Protein AF-A0A2G2H284-F1 (afdb_monomer_lite)

pLDDT: mean 94.57, std 5.95, range [51.5, 98.5]

Secondary structure (DSSP, 8-state):
-GGGSSSPPPPEEEE--HHHHHHHHHHHS----SEEEEEE-SSEEEEEEEEE-SSSEEEEEEEEETTEEEEEEEEE---SS-GGGGSHHHHGGGTT-BEETTEESS-----TT-HHHHHHHHHHHHHHHHHHHTT--

Structure (mmCIF, N/CA/C/O backbone):
data_AF-A0A2G2H284-F1
#
_entry.id   AF-A0A2G2H284-F1
#
loop_
_atom_site.group_PDB
_atom_site.id
_atom_site.type_symbol
_atom_site.label_atom_id
_atom_site.label_alt_id
_atom_site.label_comp_id
_atom_site.label_asym_id
_atom_site.label_entity_id
_atom_site.label_seq_id
_atom_site.pdbx_PDB_ins_code
_atom_site.Cartn_x
_atom_site.Cartn_y
_atom_site.Cartn_z
_atom_site.occupancy
_atom_site.B_iso_or_equiv
_atom_site.auth_seq_id
_atom_site.auth_comp_id
_atom_site.auth_asym_id
_atom_site.auth_atom_id
_atom_site.pdbx_PDB_model_num
ATOM 1 N N . MET A 1 1 ? -10.888 -6.980 -5.658 1.00 80.88 1 MET A N 1
ATOM 2 C CA . MET A 1 1 ? -11.175 -6.668 -4.246 1.00 80.88 1 MET A CA 1
ATOM 3 C C . MET A 1 1 ? -12.512 -7.240 -3.791 1.00 80.88 1 MET A C 1
ATOM 5 O O . MET A 1 1 ? -12.513 -7.855 -2.747 1.00 80.88 1 MET A O 1
ATOM 9 N N . ALA A 1 2 ? -13.596 -7.193 -4.582 1.00 66.38 2 ALA A N 1
ATOM 10 C CA . ALA A 1 2 ? -14.879 -7.833 -4.220 1.00 66.38 2 ALA A CA 1
ATOM 11 C C . ALA A 1 2 ? -14.777 -9.309 -3.770 1.00 66.38 2 ALA A C 1
ATOM 13 O O . ALA A 1 2 ? -15.451 -9.707 -2.836 1.00 66.38 2 ALA A O 1
ATOM 14 N N . GLN A 1 3 ? -13.876 -10.090 -4.378 1.00 80.25 3 GLN A N 1
ATOM 15 C CA . GLN A 1 3 ? -13.610 -11.499 -4.028 1.00 80.25 3 GLN A CA 1
ATOM 16 C C . GLN A 1 3 ? -13.069 -11.718 -2.601 1.00 80.25 3 GLN A C 1
ATOM 18 O O . GLN A 1 3 ? -12.938 -12.860 -2.185 1.00 80.25 3 GLN A O 1
ATOM 23 N N . GLN A 1 4 ? -12.688 -10.652 -1.891 1.00 86.56 4 GLN A N 1
ATOM 24 C CA . GLN A 1 4 ? -12.177 -10.720 -0.517 1.00 86.56 4 GLN A CA 1
ATOM 25 C C . GLN A 1 4 ? -13.304 -10.697 0.521 1.00 86.56 4 GLN A C 1
ATOM 27 O O . GLN A 1 4 ? -13.048 -10.924 1.695 1.00 86.56 4 GLN A O 1
ATOM 32 N N . PHE A 1 5 ? -14.540 -10.445 0.084 1.00 82.75 5 PHE A N 1
ATOM 33 C CA . PHE A 1 5 ? -15.712 -10.342 0.939 1.00 82.75 5 PHE A CA 1
ATOM 34 C C . PHE A 1 5 ? -16.754 -11.386 0.531 1.00 82.75 5 PHE A C 1
ATOM 36 O O . PHE A 1 5 ? -16.969 -11.613 -0.661 1.00 82.75 5 PHE A O 1
ATOM 43 N N . ALA A 1 6 ? -17.441 -11.987 1.507 1.00 84.44 6 ALA A N 1
ATOM 44 C CA . ALA A 1 6 ? -18.576 -12.877 1.235 1.00 84.44 6 ALA A CA 1
ATOM 45 C C . ALA A 1 6 ? -19.754 -12.115 0.593 1.00 84.44 6 ALA A C 1
ATOM 47 O O . ALA A 1 6 ? -20.414 -12.620 -0.312 1.00 84.44 6 ALA A O 1
ATOM 48 N N . ALA A 1 7 ? -19.965 -10.870 1.024 1.00 88.81 7 ALA A N 1
ATOM 49 C CA . ALA A 1 7 ? -20.827 -9.884 0.386 1.00 88.81 7 ALA A CA 1
ATOM 50 C C . ALA A 1 7 ? -20.085 -8.544 0.366 1.00 88.81 7 ALA A C 1
ATOM 52 O O . ALA A 1 7 ? -19.482 -8.167 1.366 1.00 88.81 7 ALA A O 1
ATOM 53 N N . VAL A 1 8 ? -20.098 -7.832 -0.765 1.00 89.50 8 VAL A N 1
ATOM 54 C CA . VAL A 1 8 ? -19.362 -6.564 -0.895 1.00 89.50 8 VAL A CA 1
ATOM 55 C C . VAL A 1 8 ? -19.991 -5.512 0.028 1.00 89.50 8 VAL A C 1
ATOM 57 O O . VAL A 1 8 ? -21.165 -5.194 -0.168 1.00 89.50 8 VAL A O 1
ATOM 60 N N . PRO A 1 9 ? -19.244 -4.948 0.997 1.00 92.50 9 PRO A N 1
ATOM 61 C CA . PRO A 1 9 ? -19.782 -3.936 1.899 1.00 92.50 9 PRO A CA 1
ATOM 62 C C . PRO A 1 9 ? -20.168 -2.646 1.166 1.00 92.50 9 PRO A C 1
ATOM 64 O O . PRO A 1 9 ? -19.701 -2.365 0.060 1.00 92.50 9 PRO A O 1
ATOM 67 N N . THR A 1 10 ? -20.973 -1.805 1.808 1.00 93.88 10 THR A N 1
ATOM 68 C CA . THR A 1 10 ? -21.145 -0.414 1.367 1.00 93.88 10 THR A CA 1
ATOM 69 C C . THR A 1 10 ? -19.850 0.359 1.653 1.00 93.88 10 THR A C 1
ATOM 71 O O . THR A 1 10 ? -19.264 0.169 2.720 1.00 93.88 10 THR A O 1
ATOM 74 N N . PRO A 1 11 ? -19.365 1.219 0.738 1.00 94.94 11 PRO A N 1
ATOM 75 C CA . PRO A 1 11 ? -18.167 2.009 0.995 1.00 94.94 11 PRO A CA 1
ATOM 76 C C . PRO A 1 11 ? -18.364 2.993 2.154 1.00 94.94 11 PRO A C 1
ATOM 78 O O . PRO A 1 11 ? -19.416 3.620 2.273 1.00 94.94 11 PRO A O 1
ATOM 81 N N . ALA A 1 12 ? -17.305 3.191 2.933 1.00 96.06 12 ALA A N 1
ATOM 82 C CA . ALA A 1 12 ? -17.202 4.182 3.998 1.00 96.06 12 ALA A CA 1
ATOM 83 C C . ALA A 1 12 ? -16.053 5.172 3.723 1.00 96.06 12 ALA A C 1
ATOM 85 O O . ALA A 1 12 ? -15.264 4.998 2.788 1.00 96.06 12 ALA A O 1
ATOM 86 N N . MET A 1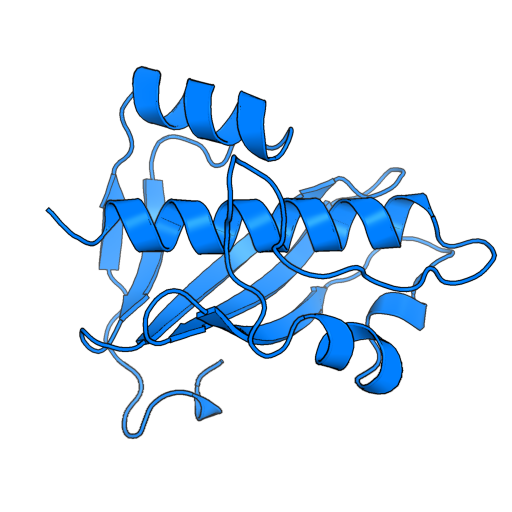 13 ? -15.980 6.237 4.526 1.00 97.19 13 MET A N 1
ATOM 87 C CA . MET A 1 13 ? -14.922 7.251 4.472 1.00 97.19 13 MET A CA 1
ATOM 88 C C . MET A 1 13 ? -14.158 7.277 5.793 1.00 97.19 13 MET A C 1
ATOM 90 O O . MET A 1 13 ? -14.751 7.521 6.840 1.00 97.19 13 MET A O 1
ATOM 94 N N . LEU A 1 14 ? -12.848 7.057 5.727 1.00 97.06 14 LEU A N 1
ATOM 95 C CA . LEU A 1 14 ? -11.915 7.324 6.815 1.00 97.06 14 LEU A CA 1
ATOM 96 C C . LEU A 1 14 ? -11.454 8.774 6.687 1.00 97.06 14 LEU A C 1
ATOM 98 O O . LEU A 1 14 ? -10.946 9.156 5.633 1.00 97.06 14 LEU A O 1
ATOM 102 N N . TRP A 1 15 ? -11.634 9.564 7.739 1.00 97.31 15 TRP A N 1
ATOM 103 C CA . TRP A 1 15 ? -11.139 10.935 7.812 1.00 97.31 15 TRP A CA 1
ATOM 104 C C . TRP A 1 15 ? -9.812 10.946 8.559 1.00 97.31 15 TRP A C 1
ATOM 106 O O . TRP A 1 15 ? -9.721 10.367 9.636 1.00 97.31 15 TRP A O 1
ATOM 116 N N . LEU A 1 16 ? -8.805 11.580 7.966 1.00 97.19 16 LEU A N 1
ATOM 117 C CA . LEU A 1 16 ? -7.480 11.736 8.552 1.00 97.19 16 LEU A CA 1
ATOM 118 C C . LEU A 1 16 ? -7.284 13.184 8.986 1.00 97.19 16 LEU A C 1
ATOM 120 O O . LEU A 1 16 ? -7.649 14.098 8.244 1.00 97.19 16 LEU A O 1
ATOM 124 N N . ASP A 1 17 ? -6.676 13.392 10.147 1.00 96.88 17 ASP A N 1
ATOM 125 C CA . ASP A 1 17 ? -6.190 14.706 10.562 1.00 96.88 17 ASP A CA 1
ATOM 126 C C . ASP A 1 17 ? -4.797 15.029 9.977 1.00 96.88 17 ASP A C 1
ATOM 128 O O . ASP A 1 17 ? -4.207 14.260 9.210 1.00 96.88 17 ASP A O 1
ATOM 132 N N . GLU A 1 18 ? -4.268 16.211 10.305 1.00 97.31 18 GLU A N 1
ATOM 133 C CA . GLU A 1 18 ? -2.955 16.654 9.825 1.00 97.31 18 GLU A CA 1
ATOM 134 C C . GLU A 1 18 ? -1.809 15.766 10.335 1.00 97.31 18 GLU A C 1
ATOM 136 O O . GLU A 1 18 ? -0.881 15.461 9.586 1.00 97.31 18 GLU A O 1
ATOM 141 N N . THR A 1 19 ? -1.875 15.314 11.589 1.00 97.19 19 THR A N 1
ATOM 142 C CA . THR A 1 19 ? -0.847 14.461 12.197 1.00 97.19 19 THR A CA 1
ATOM 143 C C . THR A 1 19 ? -0.816 13.092 11.525 1.00 97.19 19 THR A C 1
ATOM 145 O O . THR A 1 19 ? 0.250 12.618 11.129 1.00 97.19 19 THR A O 1
ATOM 148 N N . GLN A 1 20 ? -1.982 12.491 11.317 1.00 97.19 20 GLN A N 1
ATOM 149 C CA . GLN A 1 20 ? -2.164 11.238 10.596 1.00 97.19 20 GLN A CA 1
ATOM 150 C C . GLN A 1 20 ? -1.645 11.335 9.157 1.00 97.19 20 GLN A C 1
ATOM 152 O O . GLN A 1 20 ? -0.926 10.451 8.689 1.00 97.19 20 GLN A O 1
ATOM 157 N N . ARG A 1 21 ? -1.920 12.438 8.453 1.00 97.19 21 ARG A N 1
ATOM 158 C CA . ARG A 1 21 ? -1.359 12.666 7.112 1.00 97.19 21 ARG A CA 1
ATOM 159 C C . ARG A 1 21 ? 0.166 12.736 7.119 1.00 97.19 21 ARG A C 1
ATOM 161 O O . ARG A 1 21 ? 0.810 12.109 6.278 1.00 97.19 21 ARG A O 1
ATOM 168 N N . GLN A 1 22 ? 0.758 13.456 8.068 1.00 97.44 22 GLN A N 1
ATOM 169 C CA . GLN A 1 22 ? 2.216 13.548 8.183 1.00 97.44 22 GLN A CA 1
ATOM 170 C C . GLN A 1 22 ? 2.855 12.185 8.483 1.00 97.44 22 GLN A C 1
ATOM 172 O O . GLN A 1 22 ? 3.891 11.855 7.904 1.00 97.44 22 GLN A O 1
ATOM 177 N N . GLN A 1 23 ? 2.215 11.358 9.315 1.00 96.81 23 GLN A N 1
ATOM 178 C CA . GLN A 1 23 ? 2.642 9.979 9.564 1.00 96.81 23 GLN A CA 1
ATOM 179 C C . GLN A 1 23 ? 2.571 9.121 8.293 1.00 96.81 23 GLN A C 1
ATOM 181 O O . GLN A 1 23 ? 3.535 8.421 7.974 1.00 96.81 23 GLN A O 1
ATOM 186 N N . ALA A 1 24 ? 1.479 9.218 7.529 1.00 96.50 24 ALA A N 1
ATOM 187 C CA . ALA A 1 24 ? 1.325 8.508 6.261 1.00 96.50 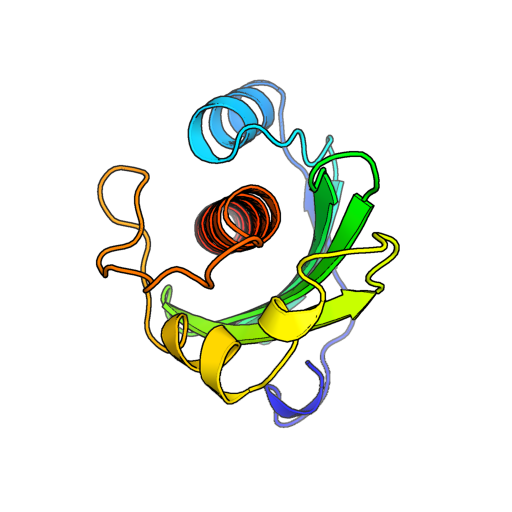24 ALA A CA 1
ATOM 188 C C . ALA A 1 24 ? 2.423 8.883 5.248 1.00 96.50 24 ALA A C 1
ATOM 190 O O . ALA A 1 24 ? 3.017 7.995 4.624 1.00 96.50 24 ALA A O 1
ATOM 191 N N . VAL A 1 25 ? 2.752 10.176 5.135 1.00 97.00 25 VAL A N 1
ATOM 192 C CA . VAL A 1 25 ? 3.835 10.676 4.271 1.00 97.00 25 VAL A CA 1
ATOM 193 C C . VAL A 1 25 ? 5.197 10.185 4.754 1.00 97.00 25 VAL A C 1
ATOM 195 O O . VAL A 1 25 ? 5.986 9.695 3.949 1.00 97.00 25 VAL A O 1
ATOM 198 N N . ALA A 1 26 ? 5.486 10.253 6.054 1.00 96.62 26 ALA A N 1
ATOM 199 C CA . ALA A 1 26 ? 6.753 9.768 6.600 1.00 96.62 26 ALA A CA 1
ATOM 200 C C . ALA A 1 26 ? 6.949 8.260 6.352 1.00 96.62 26 ALA A C 1
ATOM 202 O O . ALA A 1 26 ? 8.054 7.809 6.048 1.00 96.62 26 ALA A O 1
ATOM 203 N N . LEU A 1 27 ? 5.864 7.486 6.434 1.00 95.06 27 LEU A N 1
ATOM 204 C CA . LEU A 1 27 ? 5.873 6.040 6.253 1.00 95.06 27 LEU A CA 1
ATOM 205 C C . LEU A 1 27 ? 6.005 5.613 4.784 1.00 95.06 27 LEU A C 1
ATOM 207 O O . LEU A 1 27 ? 6.772 4.702 4.453 1.00 95.06 27 LEU A O 1
ATOM 211 N N . SER A 1 28 ? 5.200 6.222 3.915 1.00 94.06 28 SER A N 1
ATOM 212 C CA . SER A 1 28 ? 4.964 5.747 2.549 1.00 94.06 28 SER A CA 1
ATOM 213 C C . SER A 1 28 ? 5.502 6.679 1.469 1.00 94.06 28 SER A C 1
ATOM 215 O O . SER A 1 28 ? 5.587 6.265 0.320 1.00 94.06 28 SER A O 1
ATOM 217 N N . LYS A 1 29 ? 5.913 7.903 1.818 1.00 94.38 29 LYS A N 1
ATOM 218 C CA . LYS A 1 29 ? 6.224 9.009 0.893 1.00 94.38 29 LYS A CA 1
ATOM 219 C C . LYS A 1 29 ? 5.038 9.473 0.041 1.00 94.38 29 LYS A C 1
ATOM 221 O O . LYS A 1 29 ? 5.232 10.260 -0.878 1.00 94.38 29 LYS A O 1
ATOM 226 N N . GLU A 1 30 ? 3.834 8.999 0.339 1.00 92.44 30 GLU A N 1
ATOM 227 C CA . GLU A 1 30 ? 2.613 9.354 -0.373 1.00 92.44 30 GLU A CA 1
ATOM 228 C C . GLU A 1 30 ? 1.699 10.111 0.589 1.00 92.44 30 GLU A C 1
ATOM 230 O O . GLU A 1 30 ? 1.505 9.693 1.732 1.00 92.44 30 GLU A O 1
ATOM 235 N N . ASP A 1 31 ? 1.144 11.231 0.131 1.00 93.56 31 ASP A N 1
ATOM 236 C CA . ASP A 1 31 ? 0.100 11.941 0.862 1.00 93.56 31 ASP A CA 1
ATOM 237 C C . ASP A 1 31 ? -1.262 11.386 0.433 1.00 93.56 31 ASP A C 1
ATOM 239 O O . ASP A 1 31 ? -1.689 11.625 -0.701 1.00 93.56 31 ASP A O 1
ATOM 243 N N . PRO A 1 32 ? -1.965 10.644 1.304 1.00 93.69 32 PRO A N 1
ATOM 244 C CA . PRO A 1 32 ? -3.278 10.121 0.962 1.00 93.69 32 PRO A CA 1
ATOM 245 C C . PRO A 1 32 ? -4.326 11.251 0.863 1.00 93.69 32 PRO A C 1
ATOM 247 O O . PRO A 1 32 ? -5.332 11.105 0.168 1.00 93.69 32 PRO A O 1
ATOM 250 N N . GLY A 1 33 ? -4.104 12.397 1.515 1.00 95.12 33 GLY A N 1
ATOM 251 C CA . GLY A 1 33 ? -5.102 13.446 1.714 1.00 95.12 33 GLY A CA 1
ATOM 252 C C . GLY A 1 33 ? -6.062 13.148 2.874 1.00 95.12 33 GLY A C 1
ATOM 253 O O . GLY A 1 33 ? -6.020 12.090 3.496 1.00 95.12 33 GLY A O 1
ATOM 254 N N . PHE A 1 34 ? -6.962 14.092 3.166 1.00 96.50 34 PHE A N 1
ATOM 255 C CA . PHE A 1 34 ? -7.800 14.093 4.380 1.00 96.50 34 PHE A CA 1
ATOM 256 C C . PHE A 1 34 ? -8.893 13.021 4.444 1.00 96.50 34 PHE A C 1
ATOM 258 O O . PHE A 1 34 ? -9.501 12.838 5.495 1.00 96.50 34 PHE A O 1
ATOM 265 N N . ARG A 1 35 ? -9.206 12.340 3.338 1.00 95.81 35 ARG A N 1
ATOM 266 C CA . ARG A 1 35 ? -10.270 11.331 3.330 1.00 95.81 35 ARG A CA 1
ATOM 267 C C . ARG A 1 35 ? -9.960 10.170 2.407 1.00 95.81 35 ARG A C 1
ATOM 269 O O . ARG A 1 35 ? -9.717 10.374 1.219 1.00 95.81 35 ARG A O 1
ATOM 276 N N . GLN A 1 36 ? -10.050 8.961 2.943 1.00 97.06 36 GLN A N 1
ATOM 277 C CA . GLN A 1 36 ? -9.857 7.727 2.196 1.00 97.06 36 GLN A CA 1
ATOM 278 C C . GLN A 1 36 ? -11.159 6.950 2.122 1.00 97.06 36 GLN A C 1
ATOM 280 O O . GLN A 1 36 ? -11.755 6.601 3.140 1.00 97.06 36 GLN A O 1
ATOM 285 N N . ARG A 1 37 ? -11.596 6.652 0.898 1.00 97.06 37 ARG A N 1
ATOM 286 C CA . ARG A 1 37 ? -12.717 5.739 0.688 1.00 97.06 37 ARG A CA 1
ATOM 287 C C . ARG A 1 37 ? -12.230 4.303 0.834 1.00 97.06 37 ARG A C 1
ATOM 289 O O . ARG A 1 37 ? -11.265 3.919 0.173 1.00 97.06 37 ARG A O 1
ATOM 296 N N . TYR A 1 38 ? -12.955 3.509 1.610 1.00 97.50 38 TYR A N 1
ATOM 297 C CA . TYR A 1 38 ? -12.646 2.103 1.840 1.00 97.50 38 TYR A CA 1
ATOM 298 C C . TYR A 1 38 ? -13.912 1.251 1.911 1.00 97.50 38 TYR A C 1
ATOM 300 O O . TYR A 1 38 ? -15.029 1.765 1.966 1.00 97.50 38 TYR A O 1
ATOM 308 N N . TRP A 1 39 ? -13.722 -0.061 1.897 1.00 97.50 39 TRP A N 1
ATOM 309 C CA . TRP A 1 39 ? -14.752 -1.064 2.157 1.00 97.50 39 TRP A CA 1
ATOM 310 C C . TRP A 1 39 ? -14.279 -1.928 3.312 1.00 97.50 39 TRP A C 1
ATOM 312 O O . TRP A 1 39 ? -13.107 -2.290 3.324 1.00 97.50 39 TRP A O 1
ATOM 322 N N . SER A 1 40 ? -15.148 -2.259 4.263 1.00 95.50 40 SER A N 1
ATOM 323 C CA . SER A 1 40 ? -14.782 -3.142 5.370 1.00 95.50 40 SER A CA 1
ATOM 324 C C . SER A 1 40 ? -15.963 -3.979 5.842 1.00 95.50 40 SER A C 1
ATOM 326 O O . SER A 1 40 ? -17.100 -3.511 5.807 1.00 95.50 40 SER A O 1
ATOM 328 N N . ASP A 1 41 ? -15.682 -5.208 6.271 1.00 94.06 41 ASP A N 1
ATOM 329 C CA . ASP A 1 41 ? -16.621 -6.083 6.986 1.00 94.06 41 ASP A CA 1
ATOM 330 C C . ASP A 1 41 ? -16.290 -6.217 8.487 1.00 94.06 41 ASP A C 1
ATOM 332 O O . ASP A 1 41 ? -16.863 -7.053 9.181 1.00 94.06 41 ASP A O 1
ATOM 336 N N . GLY A 1 42 ? -15.362 -5.393 8.987 1.00 90.31 42 GLY A N 1
ATOM 337 C CA . GLY A 1 42 ? -14.864 -5.415 10.364 1.00 90.31 42 GLY A CA 1
ATOM 338 C C . GLY A 1 42 ? -13.624 -6.287 10.574 1.00 90.31 42 GLY A C 1
ATOM 339 O O . GLY A 1 42 ? -12.874 -6.030 11.507 1.00 90.31 42 GLY A O 1
ATOM 340 N N . THR A 1 43 ? -13.364 -7.264 9.699 1.00 92.38 43 THR A N 1
ATOM 341 C CA . THR A 1 43 ? -12.152 -8.114 9.748 1.00 92.38 43 THR A CA 1
ATOM 342 C C . THR A 1 43 ? -11.221 -7.876 8.567 1.00 92.38 43 THR A C 1
ATOM 344 O O . THR A 1 43 ? -10.002 -8.008 8.670 1.00 92.38 43 THR A O 1
ATOM 347 N N . THR A 1 44 ? -11.810 -7.523 7.428 1.00 96.44 44 THR A N 1
ATOM 348 C CA . THR A 1 44 ? -11.124 -7.248 6.177 1.00 96.44 44 THR A CA 1
ATOM 349 C C . THR A 1 44 ? -11.450 -5.827 5.753 1.00 96.44 44 THR A C 1
ATOM 351 O O . THR A 1 44 ? -12.620 -5.462 5.679 1.00 96.44 44 THR A O 1
ATOM 354 N N . SER A 1 45 ? -10.435 -5.038 5.420 1.00 97.75 45 SER A N 1
ATOM 355 C CA . SER A 1 45 ? -10.564 -3.745 4.760 1.00 97.75 45 SER A CA 1
ATOM 356 C C . SER A 1 45 ? -10.052 -3.821 3.320 1.00 97.75 45 SER A C 1
ATOM 358 O O . SER A 1 45 ? -9.199 -4.640 2.972 1.00 97.75 45 SER A O 1
ATOM 360 N N . ALA A 1 46 ? -10.584 -2.983 2.435 1.00 98.06 46 ALA A N 1
ATOM 361 C CA . ALA A 1 46 ? -10.118 -2.853 1.064 1.00 98.06 46 ALA A CA 1
ATOM 362 C C . ALA A 1 46 ? -10.011 -1.390 0.643 1.00 98.06 46 ALA A C 1
ATOM 364 O O . ALA A 1 46 ? -10.905 -0.577 0.882 1.00 98.06 46 ALA A O 1
ATOM 365 N N . TRP A 1 47 ? -8.926 -1.101 -0.066 1.00 98.06 47 TRP A N 1
ATOM 366 C CA . TRP A 1 47 ? -8.467 0.234 -0.412 1.00 98.06 47 TRP A CA 1
ATOM 367 C C . TRP A 1 47 ? -8.180 0.326 -1.905 1.00 98.06 47 TRP A C 1
ATOM 369 O O . TRP A 1 47 ? -7.724 -0.638 -2.529 1.00 98.06 47 TRP A O 1
ATOM 379 N N . VAL A 1 48 ? -8.420 1.507 -2.472 1.00 97.62 48 VAL A N 1
ATOM 380 C CA . VAL A 1 48 ? -7.924 1.878 -3.800 1.00 97.62 48 VAL A CA 1
ATOM 381 C C . VAL A 1 48 ? -6.994 3.064 -3.625 1.00 97.62 48 VAL A C 1
ATOM 383 O O . VAL A 1 48 ? -7.453 4.162 -3.324 1.00 97.62 48 VAL A O 1
ATOM 386 N N . LEU A 1 49 ? -5.698 2.829 -3.801 1.00 97.25 49 LEU A N 1
ATOM 387 C CA . LEU A 1 49 ? -4.649 3.809 -3.534 1.00 97.25 49 LEU A CA 1
ATOM 388 C C . LEU A 1 49 ? -3.950 4.207 -4.830 1.00 97.25 49 LEU A C 1
ATOM 390 O O . LEU A 1 49 ? -3.799 3.389 -5.740 1.00 97.25 49 LEU A O 1
ATOM 394 N N . ASN A 1 50 ? -3.511 5.460 -4.899 1.00 95.75 50 ASN A N 1
ATOM 395 C CA . ASN A 1 50 ? -2.623 5.932 -5.951 1.00 95.75 50 ASN A CA 1
ATOM 396 C C . ASN A 1 50 ? -1.257 6.212 -5.341 1.00 95.75 50 ASN A C 1
ATOM 398 O O . ASN A 1 50 ? -1.179 6.836 -4.289 1.00 95.75 50 ASN A O 1
ATOM 402 N N . VAL A 1 51 ? -0.210 5.759 -6.018 1.00 94.94 51 VAL A N 1
ATOM 403 C CA . VAL A 1 51 ? 1.181 6.035 -5.651 1.00 94.94 51 VAL A CA 1
ATOM 404 C C . VAL A 1 51 ? 1.946 6.446 -6.893 1.00 94.94 51 VAL A C 1
ATOM 406 O O . VAL A 1 51 ? 1.663 5.944 -7.987 1.00 94.94 51 VAL A O 1
ATOM 409 N N . ILE A 1 52 ? 2.903 7.354 -6.758 1.00 93.31 52 ILE A N 1
ATOM 410 C CA . ILE A 1 52 ? 3.705 7.777 -7.907 1.00 93.31 52 ILE A CA 1
ATOM 411 C C . ILE A 1 52 ? 4.741 6.696 -8.243 1.00 93.31 52 ILE A C 1
ATOM 413 O O . ILE A 1 52 ? 5.481 6.236 -7.380 1.00 93.31 52 ILE A O 1
ATOM 417 N N . GLY A 1 53 ? 4.788 6.249 -9.497 1.00 92.25 53 GLY A N 1
ATOM 418 C CA . GLY A 1 53 ? 5.835 5.352 -9.985 1.00 92.25 53 GLY A CA 1
ATOM 419 C C . GLY A 1 53 ? 7.164 6.086 -10.186 1.00 92.25 53 GLY A C 1
ATOM 420 O O . GLY A 1 53 ? 7.665 6.768 -9.295 1.00 92.25 53 GLY A O 1
ATOM 421 N N . ARG A 1 54 ? 7.748 5.944 -11.375 1.00 91.69 54 ARG A N 1
ATOM 422 C CA . ARG A 1 54 ? 8.829 6.818 -11.840 1.00 91.69 54 ARG A CA 1
ATOM 423 C C . ARG A 1 54 ? 8.300 8.205 -12.205 1.00 91.69 54 ARG A C 1
ATOM 425 O O . ARG A 1 54 ? 8.850 9.199 -11.755 1.00 91.69 54 ARG A O 1
ATOM 432 N N . ASP A 1 55 ? 7.243 8.243 -13.011 1.00 91.75 55 ASP A N 1
ATOM 433 C CA . ASP A 1 55 ? 6.728 9.463 -13.640 1.00 91.75 55 ASP A CA 1
ATOM 434 C C . ASP A 1 55 ? 5.198 9.580 -13.532 1.00 91.75 55 ASP A C 1
ATOM 436 O O . ASP A 1 55 ? 4.656 10.677 -13.626 1.00 91.75 55 ASP A O 1
ATOM 440 N N . HIS A 1 56 ? 4.475 8.458 -13.413 1.00 92.88 56 HIS A N 1
ATOM 441 C CA . HIS A 1 56 ? 3.011 8.432 -13.501 1.00 92.88 56 HIS A CA 1
ATOM 442 C C . HIS A 1 56 ? 2.386 7.729 -12.290 1.00 92.88 56 HIS A C 1
ATOM 444 O O . HIS A 1 56 ? 2.990 6.822 -11.713 1.00 92.88 56 HIS A O 1
ATOM 450 N N . PRO A 1 57 ? 1.143 8.083 -11.912 1.00 93.38 57 PRO A N 1
ATOM 451 C CA . PRO A 1 57 ? 0.445 7.394 -10.838 1.00 93.38 57 PRO A CA 1
ATOM 452 C C . PRO A 1 57 ? 0.097 5.954 -11.234 1.00 93.38 57 PRO A C 1
ATOM 454 O O . PRO A 1 57 ? -0.483 5.692 -12.299 1.00 93.38 57 PRO A O 1
ATOM 457 N N . ILE A 1 58 ? 0.391 5.034 -10.322 1.00 96.56 58 ILE A N 1
ATOM 458 C CA . ILE A 1 58 ? -0.044 3.641 -10.334 1.00 96.56 58 ILE A CA 1
ATOM 459 C C . ILE A 1 58 ? -1.249 3.535 -9.401 1.00 96.56 58 ILE A C 1
ATOM 461 O O . ILE A 1 58 ? -1.185 3.960 -8.250 1.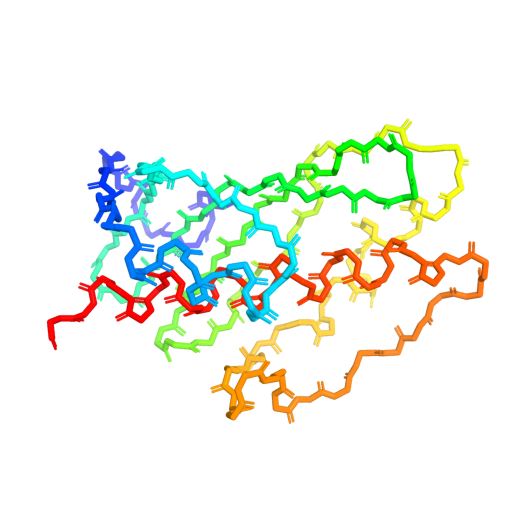00 96.56 58 ILE A O 1
ATOM 465 N N . THR A 1 59 ? -2.347 2.963 -9.892 1.00 97.50 59 THR A N 1
ATOM 466 C CA . THR A 1 59 ? -3.552 2.728 -9.088 1.00 97.50 59 THR A CA 1
ATOM 467 C C . THR A 1 59 ? -3.567 1.278 -8.627 1.00 97.50 59 THR A C 1
ATOM 469 O O . THR A 1 59 ? -3.524 0.366 -9.457 1.00 97.50 59 THR A O 1
ATOM 472 N N . LEU A 1 60 ? -3.661 1.054 -7.319 1.00 98.00 60 LEU A N 1
ATOM 473 C CA . LEU A 1 60 ? -3.633 -0.266 -6.699 1.00 98.00 60 LEU A CA 1
ATOM 474 C C . LEU A 1 60 ? -4.914 -0.535 -5.931 1.00 98.00 60 LEU A C 1
ATOM 476 O O . LEU A 1 60 ? -5.450 0.348 -5.273 1.00 98.00 60 LEU A O 1
ATOM 480 N N . GLY A 1 61 ? -5.370 -1.779 -5.995 1.00 98.12 61 GLY A N 1
ATOM 481 C CA . GLY A 1 61 ? -6.331 -2.326 -5.056 1.00 98.12 61 GLY A CA 1
ATOM 482 C C . GLY A 1 61 ? -5.575 -3.150 -4.026 1.00 98.12 61 GLY A C 1
ATOM 483 O O . GLY A 1 61 ? -4.805 -4.034 -4.413 1.00 98.12 61 GLY A O 1
ATOM 484 N N . ILE A 1 62 ? -5.798 -2.880 -2.745 1.00 98.50 62 ILE A N 1
ATOM 485 C CA . ILE A 1 62 ? -5.160 -3.613 -1.649 1.00 98.50 62 ILE A CA 1
ATOM 486 C C . ILE A 1 62 ? -6.232 -3.987 -0.640 1.00 98.50 62 ILE A C 1
ATOM 488 O O . ILE A 1 62 ? -7.015 -3.131 -0.241 1.00 98.50 62 ILE A O 1
ATOM 492 N N . SER A 1 63 ? -6.279 -5.253 -0.243 1.00 98.19 63 SER A N 1
ATOM 493 C CA . SER A 1 63 ? -7.096 -5.711 0.876 1.00 98.19 63 SER A CA 1
ATOM 494 C C . SER A 1 63 ? -6.212 -6.128 2.036 1.00 98.19 63 SER A C 1
ATOM 496 O O . SER A 1 63 ? -5.235 -6.852 1.828 1.00 98.19 63 SER A O 1
ATOM 498 N N . VAL A 1 64 ? -6.579 -5.704 3.236 1.00 98.38 64 VAL A N 1
ATOM 499 C CA . VAL A 1 64 ? -5.930 -6.063 4.494 1.00 98.38 64 VAL A CA 1
ATOM 500 C C . VAL A 1 64 ? -6.932 -6.873 5.305 1.00 98.38 64 VAL A C 1
ATOM 502 O O . VAL A 1 64 ? -8.093 -6.497 5.379 1.00 98.38 64 VAL A O 1
ATOM 505 N N . LYS A 1 65 ? -6.514 -8.008 5.850 1.00 97.44 65 LYS A N 1
ATOM 506 C CA . LYS A 1 65 ? -7.314 -8.861 6.721 1.00 97.44 65 LYS A CA 1
ATOM 507 C C . LYS A 1 65 ? -6.509 -9.150 7.973 1.00 97.44 65 LYS A C 1
ATOM 509 O O . LYS A 1 65 ? -5.367 -9.593 7.859 1.00 97.44 65 LYS A O 1
ATOM 514 N N . ASP A 1 66 ? -7.100 -8.892 9.135 1.00 95.69 66 ASP A N 1
ATOM 515 C CA . ASP A 1 66 ? -6.462 -9.114 10.437 1.00 95.69 66 ASP A CA 1
ATOM 516 C C . ASP A 1 66 ? -5.053 -8.470 10.512 1.00 95.69 66 ASP A C 1
ATOM 518 O O . ASP A 1 66 ? -4.079 -9.095 10.936 1.00 95.69 66 ASP A O 1
ATOM 522 N N . GLY A 1 67 ? -4.918 -7.233 10.006 1.00 96.38 67 GLY A N 1
ATOM 523 C CA . GLY A 1 67 ? -3.655 -6.481 9.975 1.00 96.38 67 GLY A CA 1
ATOM 524 C C . GLY A 1 67 ? -2.604 -6.974 8.968 1.00 96.38 67 GLY A C 1
ATOM 525 O O . GLY A 1 67 ? -1.466 -6.504 8.990 1.00 96.38 67 GLY A O 1
ATOM 526 N N . ARG A 1 68 ? -2.951 -7.916 8.080 1.00 98.25 68 ARG A N 1
ATOM 527 C CA . ARG A 1 68 ? -2.057 -8.482 7.054 1.00 98.25 68 ARG A CA 1
ATOM 528 C C . ARG A 1 68 ? -2.602 -8.269 5.655 1.00 98.25 68 ARG A C 1
ATOM 530 O O . ARG A 1 68 ? -3.806 -8.329 5.435 1.00 98.25 68 ARG A O 1
ATOM 537 N N . ILE A 1 69 ? -1.738 -8.097 4.660 1.00 98.44 69 ILE A N 1
ATOM 538 C CA . ILE A 1 69 ? -2.189 -8.001 3.267 1.00 98.44 69 ILE A CA 1
ATOM 539 C C . ILE A 1 69 ? -2.808 -9.337 2.836 1.00 98.44 69 ILE A C 1
ATOM 541 O O . ILE A 1 69 ? -2.138 -10.365 2.764 1.00 98.44 69 ILE A O 1
ATOM 545 N N . ALA A 1 70 ? -4.097 -9.315 2.507 1.00 97.94 70 ALA A N 1
ATOM 546 C CA . ALA A 1 70 ? -4.809 -10.452 1.934 1.00 97.94 70 ALA A CA 1
ATOM 547 C C . ALA A 1 70 ? -4.656 -10.516 0.406 1.00 97.94 70 ALA A C 1
ATOM 549 O O . ALA A 1 70 ? -4.664 -11.595 -0.180 1.00 97.94 70 ALA A O 1
ATOM 550 N N . SER A 1 71 ? -4.548 -9.359 -0.257 1.00 97.88 71 SER A N 1
ATOM 551 C CA . SER A 1 71 ? -4.313 -9.286 -1.700 1.00 97.88 71 SER A CA 1
ATOM 552 C C . SER A 1 71 ? -3.839 -7.899 -2.114 1.00 97.88 71 SER A C 1
ATOM 554 O O . SER A 1 71 ? -4.415 -6.893 -1.704 1.00 97.88 71 SER A O 1
ATOM 556 N N . LEU A 1 72 ? -2.857 -7.848 -3.013 1.00 98.19 72 LEU A N 1
ATOM 557 C CA . LEU A 1 72 ? -2.434 -6.633 -3.707 1.00 98.19 72 LEU A CA 1
ATOM 558 C C . LEU A 1 72 ? -2.562 -6.834 -5.220 1.00 98.19 72 LEU A C 1
ATOM 560 O O . LEU A 1 72 ? -2.115 -7.843 -5.771 1.00 98.19 72 LEU A O 1
ATOM 564 N N . ARG A 1 73 ? -3.190 -5.879 -5.914 1.00 97.31 73 ARG A N 1
ATOM 565 C CA . ARG A 1 73 ? -3.337 -5.901 -7.377 1.00 97.31 73 ARG A CA 1
ATOM 566 C C . ARG A 1 73 ? -3.128 -4.514 -7.966 1.00 97.31 73 ARG A C 1
ATOM 568 O O . ARG A 1 73 ? -3.699 -3.538 -7.486 1.00 97.31 73 ARG A O 1
ATOM 575 N N . VAL A 1 74 ? -2.390 -4.446 -9.067 1.00 97.25 74 VAL A N 1
ATOM 576 C CA . VAL A 1 74 ? -2.305 -3.234 -9.886 1.00 97.25 74 VAL A CA 1
ATOM 577 C C . VAL A 1 74 ? -3.568 -3.137 -10.742 1.00 97.25 74 VAL A C 1
ATOM 579 O O . VAL A 1 74 ? -3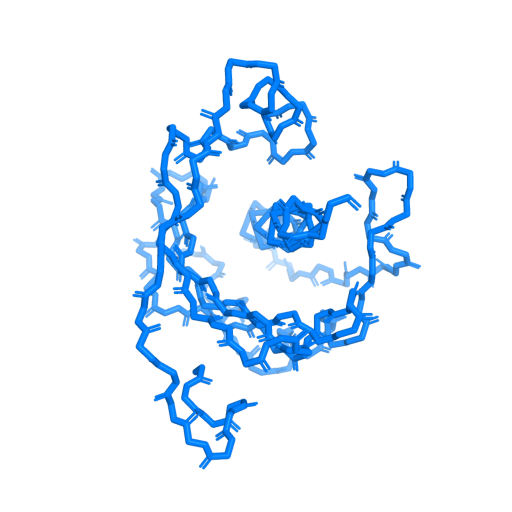.864 -4.043 -11.518 1.00 97.25 74 VAL A O 1
ATOM 582 N N . LEU A 1 75 ? -4.328 -2.055 -10.578 1.00 96.50 75 LEU A N 1
ATOM 583 C CA . LEU A 1 75 ? -5.571 -1.796 -11.312 1.00 96.50 75 LEU A CA 1
ATOM 584 C C . LEU A 1 75 ? -5.317 -0.956 -12.560 1.00 96.50 75 LEU A C 1
ATOM 586 O O . LEU A 1 75 ? -5.886 -1.229 -13.612 1.00 96.50 75 LEU A O 1
ATOM 590 N N . ILE A 1 76 ? -4.464 0.065 -12.440 1.00 96.50 76 ILE A N 1
ATOM 591 C CA . ILE A 1 76 ? -4.086 0.930 -13.556 1.00 96.50 76 ILE A CA 1
ATOM 592 C C . ILE A 1 76 ? -2.587 1.187 -13.493 1.00 96.50 76 ILE A C 1
ATOM 594 O O . ILE A 1 76 ? -2.065 1.617 -12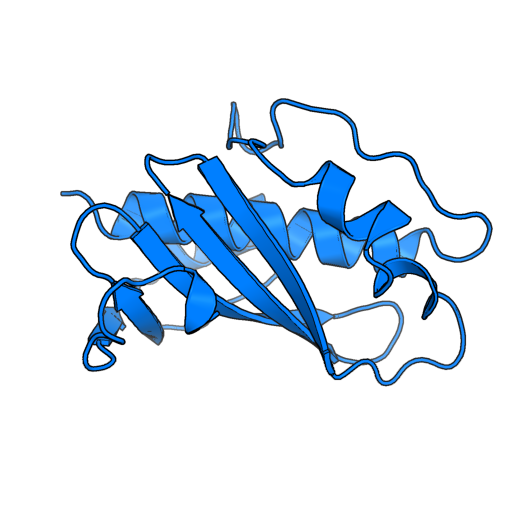.465 1.00 96.50 76 ILE A O 1
ATOM 598 N N . TYR A 1 77 ? -1.913 0.947 -14.612 1.00 95.00 77 TYR A N 1
ATOM 599 C CA . TYR A 1 77 ? -0.487 1.180 -14.788 1.00 95.00 77 TYR A CA 1
ATOM 600 C C . TYR A 1 77 ? -0.277 1.988 -16.066 1.00 95.00 77 TYR A C 1
ATOM 602 O O . TYR A 1 77 ? -0.853 1.652 -17.099 1.00 95.00 77 TYR A O 1
ATOM 610 N N . ARG A 1 78 ? 0.498 3.071 -15.981 1.00 92.94 78 ARG A N 1
ATOM 611 C CA . ARG A 1 78 ? 0.612 4.077 -17.053 1.00 92.94 78 ARG A CA 1
ATOM 612 C C . ARG A 1 78 ? 2.040 4.279 -17.557 1.00 92.94 78 ARG A C 1
ATOM 614 O O . ARG A 1 78 ? 2.252 5.077 -18.459 1.00 92.94 78 ARG A O 1
ATOM 621 N N . GLU A 1 79 ? 3.013 3.579 -16.982 1.00 89.56 79 GLU A N 1
ATOM 622 C CA . GLU A 1 79 ? 4.419 3.727 -17.362 1.00 89.56 79 GLU A CA 1
ATOM 623 C C . GLU A 1 79 ? 4.814 2.743 -18.464 1.00 89.56 79 GLU A C 1
ATOM 625 O O . GLU A 1 79 ? 4.213 1.682 -18.631 1.00 89.56 79 GLU A O 1
ATOM 630 N N . SER A 1 80 ? 5.856 3.094 -19.218 1.00 87.31 80 SER A N 1
ATOM 631 C CA . SER A 1 80 ? 6.343 2.295 -20.348 1.00 87.31 80 SER A CA 1
ATOM 632 C C . SER A 1 80 ? 7.187 1.082 -19.949 1.00 87.31 80 SER A C 1
ATOM 634 O O . SER A 1 80 ? 7.350 0.164 -20.748 1.00 87.31 80 SER A O 1
ATOM 636 N N . ARG A 1 81 ? 7.766 1.079 -18.742 1.00 87.31 81 ARG A N 1
ATOM 637 C CA . ARG A 1 81 ? 8.665 0.031 -18.229 1.00 87.31 81 ARG A CA 1
ATOM 638 C C . ARG A 1 81 ? 8.317 -0.270 -16.783 1.00 87.31 81 ARG A C 1
ATOM 640 O O . ARG A 1 81 ? 7.941 0.656 -16.080 1.00 87.31 81 ARG A O 1
ATOM 647 N N . GLY A 1 82 ? 8.510 -1.516 -16.356 1.00 89.00 82 GLY A N 1
ATOM 648 C CA . GLY A 1 82 ? 8.183 -1.966 -15.003 1.00 89.00 82 GLY A CA 1
ATOM 649 C C . GLY A 1 82 ? 6.756 -2.489 -14.855 1.00 89.00 82 GLY A C 1
ATOM 650 O O . GLY A 1 82 ? 6.311 -2.753 -13.740 1.00 89.00 82 GLY A O 1
ATOM 651 N N . TRP A 1 83 ? 6.037 -2.665 -15.968 1.00 92.06 83 TRP A N 1
ATOM 652 C CA . TRP A 1 83 ? 4.674 -3.196 -16.003 1.00 92.06 83 TRP A CA 1
ATOM 653 C C . TRP A 1 83 ? 4.588 -4.629 -15.462 1.00 92.06 83 TRP A C 1
ATOM 655 O O . TRP A 1 83 ? 3.509 -5.078 -15.076 1.00 92.06 83 TRP A O 1
ATOM 665 N N . GLU A 1 84 ? 5.718 -5.332 -15.393 1.00 94.06 84 GLU A N 1
ATOM 666 C CA . GLU A 1 84 ? 5.859 -6.692 -14.892 1.00 94.06 84 GLU A CA 1
ATOM 667 C C . GLU A 1 84 ? 5.377 -6.828 -13.437 1.00 94.06 84 GLU A C 1
ATOM 669 O O . GLU A 1 84 ? 4.850 -7.875 -13.055 1.00 94.06 84 GLU A O 1
ATOM 674 N N . VAL A 1 85 ? 5.449 -5.750 -12.643 1.00 94.75 85 VAL A N 1
ATOM 675 C CA . VAL A 1 85 ? 4.988 -5.734 -11.244 1.00 94.75 85 VAL A CA 1
ATOM 676 C C . VAL A 1 85 ? 3.479 -5.969 -11.092 1.00 94.75 85 VAL A C 1
ATOM 678 O O . VAL A 1 85 ? 3.000 -6.223 -9.991 1.00 94.75 85 VAL A O 1
ATOM 681 N N . ARG A 1 86 ? 2.696 -5.893 -12.178 1.00 94.38 86 ARG A N 1
ATOM 682 C CA . ARG A 1 86 ? 1.249 -6.175 -12.146 1.00 94.38 86 ARG A CA 1
ATOM 683 C C . ARG A 1 86 ? 0.923 -7.663 -12.047 1.00 94.38 86 ARG A C 1
ATOM 685 O O . ARG A 1 86 ? -0.219 -8.020 -11.763 1.00 94.38 86 ARG A O 1
ATOM 692 N N . HIS A 1 87 ? 1.876 -8.526 -12.385 1.00 95.81 87 HIS A N 1
ATOM 693 C CA . HIS A 1 87 ? 1.622 -9.952 -12.496 1.00 95.81 87 HIS A CA 1
ATOM 694 C C . HIS A 1 87 ? 1.528 -10.628 -11.134 1.00 95.81 87 HIS A C 1
ATOM 696 O O . HIS A 1 87 ? 2.245 -10.288 -10.196 1.00 95.81 87 HIS A O 1
ATOM 702 N N . ALA A 1 88 ? 0.700 -11.673 -11.067 1.00 94.19 88 ALA A N 1
ATOM 703 C CA . ALA A 1 88 ? 0.487 -12.436 -9.843 1.00 94.19 88 ALA A CA 1
ATOM 704 C C . ALA A 1 88 ? 1.774 -13.065 -9.285 1.00 94.19 88 ALA A C 1
ATOM 706 O O . ALA A 1 88 ? 1.887 -13.195 -8.073 1.00 94.19 88 ALA A O 1
ATOM 707 N N . PHE A 1 89 ? 2.748 -13.430 -10.133 1.00 94.25 89 PHE A N 1
ATOM 708 C CA . PHE A 1 89 ? 4.030 -13.960 -9.648 1.00 94.25 89 PHE A CA 1
ATOM 709 C C . PHE A 1 89 ? 4.757 -12.950 -8.749 1.00 94.25 89 PHE A C 1
ATOM 711 O O . PHE A 1 89 ? 5.411 -13.346 -7.793 1.00 94.25 89 PHE A O 1
ATOM 718 N N . PHE A 1 90 ? 4.607 -11.653 -9.035 1.00 97.19 90 PHE A N 1
ATOM 719 C CA . PHE A 1 90 ? 5.208 -10.587 -8.253 1.00 97.19 90 PHE A CA 1
ATOM 720 C C . PHE A 1 90 ? 4.302 -10.163 -7.096 1.00 97.19 90 PHE A C 1
ATOM 722 O O . PHE A 1 90 ? 4.757 -10.092 -5.959 1.00 97.19 90 PHE A O 1
ATOM 729 N N . THR A 1 91 ? 3.014 -9.897 -7.350 1.00 97.31 91 THR A N 1
ATOM 730 C CA . THR A 1 91 ? 2.135 -9.325 -6.316 1.00 97.31 91 THR A CA 1
ATOM 731 C C . THR A 1 91 ? 1.817 -10.291 -5.174 1.00 97.31 91 THR A C 1
ATOM 733 O O . THR A 1 91 ? 1.527 -9.833 -4.074 1.00 97.31 91 THR A O 1
ATOM 736 N N . ARG A 1 92 ? 1.930 -11.611 -5.382 1.00 97.06 92 ARG A N 1
ATOM 737 C CA . ARG A 1 92 ? 1.784 -12.614 -4.308 1.00 97.06 92 ARG A CA 1
ATOM 738 C C . ARG A 1 92 ? 2.874 -12.528 -3.240 1.00 97.06 92 ARG A C 1
ATOM 740 O O . ARG A 1 92 ? 2.670 -13.005 -2.131 1.00 97.06 92 ARG A O 1
ATOM 747 N N . GLN A 1 93 ? 4.009 -11.885 -3.528 1.00 98.06 93 GLN A N 1
ATOM 748 C CA . GLN A 1 93 ? 5.039 -11.633 -2.516 1.00 98.06 93 GLN A CA 1
ATOM 749 C C . GLN A 1 93 ? 4.522 -10.762 -1.359 1.00 98.06 93 GLN A C 1
ATOM 751 O O . GLN A 1 93 ? 5.047 -10.829 -0.251 1.00 98.06 93 GLN A O 1
ATOM 756 N N . PHE A 1 94 ? 3.468 -9.972 -1.584 1.00 98.31 94 PHE A N 1
ATOM 757 C CA . PHE A 1 94 ? 2.852 -9.147 -0.547 1.00 98.31 94 PHE A CA 1
ATOM 758 C C . PHE A 1 94 ? 1.858 -9.918 0.323 1.00 98.31 94 PHE A C 1
ATOM 760 O O . PHE A 1 94 ? 1.506 -9.427 1.388 1.00 98.31 94 PHE A O 1
ATOM 767 N N . ASP A 1 95 ? 1.412 -11.107 -0.084 1.00 97.69 95 ASP A N 1
ATOM 768 C CA . ASP A 1 95 ? 0.401 -11.855 0.663 1.00 97.69 95 ASP A CA 1
ATOM 769 C C . ASP A 1 95 ? 0.930 -12.214 2.063 1.00 97.69 95 ASP A C 1
ATOM 771 O O . ASP A 1 95 ? 2.038 -12.728 2.204 1.00 97.69 95 ASP A O 1
ATOM 775 N N . GLN A 1 96 ? 0.128 -11.956 3.097 1.00 98.19 96 GLN A N 1
ATOM 776 C CA . GLN A 1 96 ? 0.457 -12.093 4.524 1.00 98.19 96 GLN A CA 1
ATOM 777 C C . GLN A 1 96 ? 1.478 -11.095 5.090 1.00 98.19 96 GLN A C 1
ATOM 779 O O . GLN A 1 96 ? 1.746 -11.154 6.292 1.00 98.19 96 GLN A O 1
ATOM 784 N N . ALA A 1 97 ? 1.993 -10.161 4.281 1.00 98.31 97 ALA A N 1
ATOM 785 C CA . ALA A 1 97 ? 2.863 -9.102 4.784 1.00 98.31 97 ALA A CA 1
ATOM 786 C C . ALA A 1 97 ? 2.124 -8.235 5.812 1.00 98.31 97 ALA A C 1
ATOM 788 O O . ALA A 1 97 ? 0.956 -7.885 5.608 1.00 98.31 97 ALA A O 1
ATOM 789 N N . GLN A 1 98 ? 2.818 -7.864 6.882 1.00 97.69 98 GLN A N 1
ATOM 790 C CA . GLN A 1 98 ? 2.320 -6.972 7.928 1.00 97.69 98 GLN A CA 1
ATOM 791 C C . GLN A 1 98 ? 3.248 -5.760 8.076 1.00 97.69 98 GLN A C 1
ATOM 793 O O . GLN A 1 98 ? 4.371 -5.750 7.565 1.00 97.69 98 GLN A O 1
ATOM 798 N N . LEU A 1 99 ? 2.779 -4.729 8.779 1.00 97.31 99 LEU A N 1
ATOM 799 C CA . LEU A 1 99 ? 3.588 -3.553 9.079 1.00 97.31 99 LEU A CA 1
ATOM 800 C C . LEU A 1 99 ? 4.299 -3.732 10.423 1.00 97.31 99 LEU A C 1
ATOM 802 O O . LEU A 1 99 ? 3.650 -3.873 11.454 1.00 97.31 99 LEU A O 1
ATOM 806 N N . GLU A 1 100 ? 5.626 -3.668 10.416 1.00 95.69 100 GLU A N 1
ATOM 807 C CA . GLU A 1 100 ? 6.478 -3.747 11.599 1.00 95.69 100 GLU A CA 1
ATOM 808 C C . GLU A 1 100 ? 7.499 -2.604 11.572 1.00 95.69 100 GLU A C 1
ATOM 810 O O . GLU A 1 100 ? 8.268 -2.456 10.620 1.00 95.69 100 GLU A O 1
ATOM 815 N N . ASN A 1 101 ? 7.489 -1.748 12.600 1.00 92.62 101 ASN A N 1
ATOM 816 C CA . ASN A 1 101 ? 8.394 -0.594 12.717 1.00 92.62 101 ASN A CA 1
ATOM 817 C C . ASN A 1 101 ? 8.446 0.284 11.445 1.00 92.62 101 ASN A C 1
ATOM 819 O O . ASN A 1 101 ? 9.506 0.746 11.017 1.00 92.62 101 ASN A O 1
ATOM 823 N N . GLY A 1 102 ? 7.289 0.477 10.805 1.00 92.06 102 GLY A N 1
ATOM 824 C CA . GLY A 1 102 ? 7.143 1.275 9.585 1.00 92.06 102 GLY A CA 1
ATOM 825 C C . GLY A 1 102 ? 7.657 0.612 8.296 1.00 92.06 102 GLY A C 1
ATOM 826 O O . GLY A 1 102 ? 7.759 1.263 7.252 1.00 92.06 102 GLY A O 1
ATOM 827 N N . LYS A 1 103 ? 7.982 -0.681 8.337 1.00 95.69 103 LYS A N 1
ATOM 828 C CA . LYS A 1 103 ? 8.415 -1.482 7.186 1.00 95.69 103 LYS A CA 1
ATOM 829 C C . LYS A 1 103 ? 7.530 -2.713 7.039 1.00 95.69 103 LYS A C 1
ATOM 831 O O . LYS A 1 103 ? 6.775 -3.048 7.941 1.00 95.69 103 LYS A O 1
ATOM 836 N N . LEU A 1 104 ? 7.608 -3.368 5.885 1.00 97.62 104 LEU A N 1
ATOM 837 C CA . LEU A 1 104 ? 7.039 -4.705 5.754 1.00 97.62 104 LEU A CA 1
ATOM 838 C C . LEU A 1 104 ? 7.909 -5.682 6.556 1.00 97.62 104 LEU A C 1
ATOM 840 O O . LEU A 1 104 ? 9.135 -5.576 6.518 1.00 97.62 104 LEU A O 1
ATOM 844 N N . ASP A 1 105 ? 7.280 -6.631 7.240 1.00 97.75 105 ASP A N 1
ATOM 845 C CA . ASP A 1 105 ? 7.940 -7.722 7.981 1.00 97.75 105 ASP A CA 1
ATOM 846 C C . ASP A 1 105 ? 8.661 -8.737 7.082 1.00 97.75 105 ASP A C 1
ATOM 848 O O . ASP A 1 105 ? 9.325 -9.660 7.555 1.00 97.75 105 ASP A O 1
ATOM 852 N N . ARG A 1 106 ? 8.535 -8.576 5.766 1.00 96.06 106 ARG A N 1
ATOM 853 C CA . ARG A 1 106 ? 9.133 -9.454 4.773 1.00 96.06 106 ARG A CA 1
ATOM 854 C C . ARG A 1 106 ? 9.782 -8.688 3.638 1.00 96.06 106 ARG A C 1
ATOM 856 O O . ARG A 1 106 ? 9.382 -7.578 3.286 1.00 96.06 106 ARG A O 1
ATOM 863 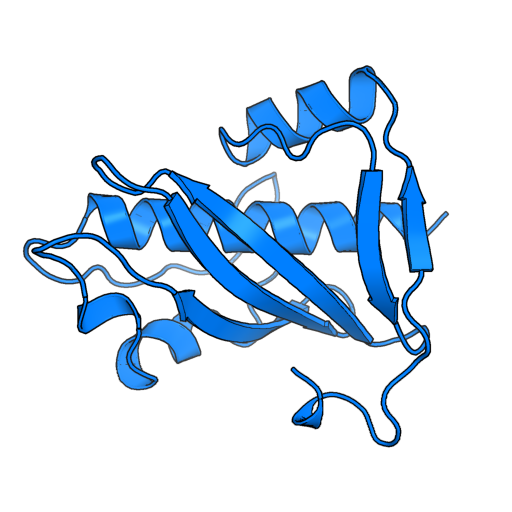N N . SER A 1 107 ? 10.764 -9.334 3.025 1.00 95.75 107 SER A N 1
ATOM 864 C CA . SER A 1 107 ? 11.407 -8.841 1.814 1.00 95.75 107 SER A CA 1
ATOM 865 C C . SER A 1 107 ? 10.531 -9.081 0.587 1.00 95.75 107 SER A C 1
ATOM 867 O O . SER A 1 107 ? 9.827 -10.086 0.500 1.00 95.75 107 SER A O 1
ATOM 869 N N . ILE A 1 108 ? 10.602 -8.147 -0.359 1.00 97.50 108 ILE A N 1
ATOM 870 C CA . ILE A 1 108 ? 9.975 -8.250 -1.675 1.00 97.50 108 ILE A CA 1
ATOM 871 C C . ILE A 1 108 ? 11.101 -8.265 -2.701 1.00 97.50 108 ILE A C 1
ATOM 873 O O . ILE A 1 108 ? 11.844 -7.285 -2.820 1.00 97.50 108 ILE A O 1
ATOM 877 N N . ASP A 1 109 ? 11.227 -9.365 -3.432 1.00 96.94 109 ASP A N 1
ATOM 878 C CA . ASP A 1 109 ? 12.214 -9.502 -4.490 1.00 96.94 109 ASP A CA 1
ATOM 879 C C . ASP A 1 109 ? 11.917 -8.507 -5.605 1.00 96.94 109 ASP A C 1
ATOM 881 O O . ASP A 1 109 ? 10.770 -8.324 -6.025 1.00 96.94 109 ASP A O 1
ATOM 885 N N . GLY A 1 110 ? 12.969 -7.853 -6.088 1.00 96.00 110 GLY A N 1
ATOM 886 C CA . GLY A 1 110 ? 12.869 -6.888 -7.171 1.00 96.00 110 GLY A CA 1
ATOM 887 C C . GLY A 1 110 ? 12.609 -7.536 -8.531 1.00 96.00 110 GLY A C 1
ATOM 888 O O . GLY A 1 110 ? 12.807 -8.729 -8.741 1.00 96.00 110 GLY A O 1
ATOM 889 N N . ILE A 1 111 ? 12.231 -6.701 -9.498 1.00 93.31 111 ILE A N 1
ATOM 890 C CA . ILE A 1 111 ? 12.245 -7.048 -10.919 1.00 93.31 111 ILE A CA 1
ATOM 891 C C . ILE A 1 111 ? 13.307 -6.177 -11.588 1.00 93.31 111 ILE A C 1
ATOM 893 O O . ILE A 1 111 ? 13.299 -4.949 -11.444 1.00 93.31 111 ILE A O 1
ATOM 897 N N . THR A 1 112 ? 14.224 -6.809 -12.321 1.00 92.31 112 THR A N 1
ATOM 898 C CA . THR A 1 112 ? 15.279 -6.109 -13.063 1.00 92.31 112 THR A CA 1
ATOM 899 C C . THR A 1 112 ? 14.671 -5.049 -13.978 1.00 92.31 112 THR A C 1
ATOM 901 O O . THR A 1 112 ? 13.779 -5.336 -14.769 1.00 92.31 112 THR A O 1
ATOM 904 N N . GLY A 1 113 ? 15.152 -3.807 -13.871 1.00 91.81 113 GLY A N 1
ATOM 905 C CA . GLY A 1 113 ? 14.651 -2.681 -14.668 1.00 91.81 113 GLY A CA 1
ATOM 906 C C . GLY A 1 113 ? 13.339 -2.056 -14.174 1.00 91.81 113 GLY A C 1
ATOM 907 O O . GLY A 1 113 ? 12.873 -1.098 -14.789 1.00 91.81 113 GLY A O 1
ATOM 908 N N . ALA A 1 114 ? 12.773 -2.535 -13.060 1.00 94.38 114 ALA A N 1
ATOM 909 C CA . ALA A 1 114 ? 11.507 -2.056 -12.498 1.00 94.38 114 ALA A CA 1
ATOM 910 C C . ALA A 1 114 ? 11.623 -1.567 -11.042 1.00 94.38 114 ALA A C 1
ATOM 912 O O . ALA A 1 114 ? 10.618 -1.481 -10.338 1.00 94.38 114 ALA A O 1
ATOM 913 N N . THR A 1 115 ? 12.830 -1.236 -10.570 1.00 94.75 115 THR A N 1
ATOM 914 C CA . THR A 1 115 ? 13.106 -0.874 -9.166 1.00 94.75 115 THR A CA 1
ATOM 915 C C . THR A 1 115 ? 12.151 0.187 -8.610 1.00 94.75 115 THR A C 1
ATOM 917 O O . THR A 1 115 ? 11.649 0.040 -7.500 1.00 94.75 115 THR A O 1
ATOM 920 N N . LEU A 1 116 ? 11.848 1.232 -9.387 1.00 95.38 116 LEU A N 1
ATOM 921 C CA . LEU A 1 116 ? 10.944 2.307 -8.958 1.00 95.38 116 LEU A CA 1
ATOM 922 C C . LEU A 1 116 ? 9.490 1.839 -8.835 1.00 95.38 116 LEU A C 1
ATOM 924 O O . LEU A 1 116 ? 8.797 2.226 -7.898 1.00 95.38 116 LEU A O 1
ATOM 928 N N . SER A 1 117 ? 9.034 0.967 -9.735 1.00 95.94 117 SER A N 1
ATOM 929 C CA . SER A 1 117 ? 7.697 0.375 -9.648 1.00 95.94 117 SER A CA 1
ATOM 930 C C . SER A 1 117 ? 7.588 -0.593 -8.467 1.00 95.94 117 SER A C 1
ATOM 932 O O . SER A 1 117 ? 6.562 -0.622 -7.793 1.00 95.94 117 SER A O 1
ATOM 934 N N . VAL A 1 118 ? 8.654 -1.343 -8.171 1.00 96.88 118 VAL A N 1
ATOM 935 C CA . VAL A 1 118 ? 8.739 -2.212 -6.987 1.00 96.88 118 VAL A CA 1
ATOM 936 C C . VAL A 1 118 ? 8.655 -1.390 -5.697 1.00 96.88 118 VAL A C 1
ATOM 938 O O . VAL A 1 118 ? 7.868 -1.728 -4.813 1.00 96.88 118 VAL A O 1
ATOM 941 N N . ASP A 1 119 ? 9.417 -0.296 -5.587 1.00 96.69 119 ASP A N 1
ATOM 942 C CA . ASP A 1 119 ? 9.345 0.605 -4.427 1.00 96.69 119 ASP A CA 1
ATOM 943 C C . ASP A 1 119 ? 7.953 1.240 -4.295 1.00 96.69 119 ASP A C 1
ATOM 945 O O . ASP A 1 119 ? 7.400 1.283 -3.198 1.00 96.69 119 ASP A O 1
ATOM 949 N N . ALA A 1 120 ? 7.330 1.646 -5.407 1.00 97.25 120 ALA A N 1
ATOM 950 C CA . ALA A 1 120 ? 5.976 2.198 -5.404 1.00 97.25 120 ALA A CA 1
ATOM 951 C C . ALA A 1 120 ? 4.942 1.209 -4.839 1.00 97.25 120 ALA A C 1
ATOM 953 O O . ALA A 1 120 ? 4.131 1.575 -3.987 1.00 97.25 120 ALA A O 1
ATOM 954 N N . LEU A 1 121 ? 5.007 -0.067 -5.232 1.00 98.00 121 LEU A N 1
ATOM 955 C CA . LEU A 1 121 ? 4.133 -1.106 -4.679 1.00 98.00 121 LEU A CA 1
ATOM 956 C C . LEU A 1 121 ? 4.392 -1.349 -3.183 1.00 98.00 121 LEU A C 1
ATOM 958 O O . LEU A 1 121 ? 3.439 -1.493 -2.420 1.00 98.00 121 LEU A O 1
ATOM 962 N N . GLN A 1 122 ? 5.653 -1.327 -2.739 1.00 98.12 122 GLN A N 1
ATOM 963 C CA . GLN A 1 122 ? 5.997 -1.425 -1.313 1.00 98.12 122 GLN A CA 1
ATOM 964 C C . GLN A 1 122 ? 5.512 -0.223 -0.494 1.00 98.12 122 GLN A C 1
ATOM 966 O O . GLN A 1 122 ? 5.126 -0.374 0.666 1.00 98.12 122 GLN A O 1
ATOM 971 N N . ARG A 1 123 ? 5.528 0.983 -1.065 1.00 97.81 123 ARG A N 1
ATOM 972 C CA . ARG A 1 123 ? 4.970 2.191 -0.437 1.00 97.81 123 ARG A CA 1
ATOM 973 C C . ARG A 1 123 ? 3.451 2.102 -0.312 1.00 97.81 123 ARG A C 1
ATOM 975 O O . ARG A 1 123 ? 2.928 2.329 0.776 1.00 97.81 123 ARG A O 1
ATOM 982 N N . ALA A 1 124 ? 2.767 1.660 -1.368 1.00 98.12 124 ALA A N 1
ATOM 983 C CA . ALA A 1 124 ? 1.324 1.423 -1.348 1.00 98.12 124 ALA A CA 1
ATOM 984 C C . ALA A 1 124 ? 0.920 0.364 -0.309 1.00 98.12 124 ALA A C 1
ATOM 986 O O . ALA A 1 124 ? -0.049 0.554 0.421 1.00 98.12 124 ALA A O 1
ATOM 987 N N . ALA A 1 125 ? 1.679 -0.733 -0.220 1.00 98.31 125 ALA A N 1
ATOM 988 C CA . ALA A 1 125 ? 1.475 -1.797 0.759 1.00 98.31 125 ALA A CA 1
ATOM 989 C C . ALA A 1 125 ? 1.568 -1.276 2.202 1.00 98.31 125 ALA A C 1
ATOM 991 O O . ALA A 1 125 ? 0.657 -1.500 2.998 1.00 98.31 125 ALA A O 1
ATOM 992 N N . ARG A 1 126 ? 2.629 -0.521 2.520 1.00 98.31 126 ARG A N 1
ATOM 993 C CA . ARG A 1 126 ? 2.797 0.113 3.838 1.00 98.31 126 ARG A CA 1
ATOM 994 C C . ARG A 1 126 ? 1.670 1.090 4.156 1.00 98.31 126 ARG A C 1
ATOM 996 O O . ARG A 1 126 ? 1.154 1.065 5.267 1.00 98.31 126 ARG A O 1
ATOM 1003 N N . LEU A 1 127 ? 1.275 1.914 3.183 1.00 98.19 127 LEU A N 1
ATOM 1004 C CA . LEU A 1 127 ? 0.179 2.865 3.352 1.00 98.19 127 LEU A CA 1
ATOM 1005 C C . LEU A 1 127 ? -1.145 2.150 3.647 1.00 98.19 127 LEU A C 1
ATOM 1007 O O . LEU A 1 127 ? -1.835 2.536 4.580 1.00 98.19 127 LEU A O 1
ATOM 1011 N N . ALA A 1 128 ? -1.486 1.096 2.901 1.00 98.19 128 ALA A N 1
ATOM 1012 C CA . ALA A 1 128 ? -2.714 0.333 3.129 1.00 98.19 128 ALA A CA 1
ATOM 1013 C C . ALA A 1 128 ? -2.756 -0.313 4.521 1.00 98.19 128 ALA A C 1
ATOM 1015 O O . ALA A 1 128 ? -3.779 -0.238 5.193 1.00 98.19 128 ALA A O 1
ATOM 1016 N N . LEU A 1 129 ? -1.645 -0.909 4.962 1.00 98.06 129 LEU A N 1
ATOM 1017 C CA . LEU A 1 129 ? -1.537 -1.501 6.299 1.00 98.06 129 LEU A CA 1
ATOM 1018 C C . LEU A 1 129 ? -1.670 -0.449 7.405 1.00 98.06 129 LEU A C 1
ATOM 1020 O O . LEU A 1 129 ? -2.338 -0.681 8.405 1.00 98.06 129 LEU A O 1
ATOM 1024 N N . TRP A 1 130 ? -1.065 0.722 7.223 1.00 97.81 130 TRP A N 1
ATOM 1025 C CA . TRP A 1 130 ? -1.195 1.812 8.185 1.00 97.81 130 TRP A CA 1
ATOM 1026 C C . TRP A 1 130 ? -2.613 2.396 8.217 1.00 97.81 130 TRP A C 1
ATOM 1028 O O . TRP A 1 130 ? -3.126 2.675 9.296 1.00 97.81 130 TRP A O 1
ATOM 1038 N N . LEU A 1 131 ? -3.270 2.536 7.060 1.00 97.56 131 LEU A N 1
ATOM 1039 C CA . LEU A 1 131 ? -4.667 2.977 6.975 1.00 97.56 131 LEU A CA 1
ATOM 1040 C C . LEU A 1 131 ? -5.616 1.999 7.676 1.00 97.56 131 LEU A C 1
ATOM 1042 O O . LEU A 1 131 ? -6.540 2.439 8.352 1.00 97.56 131 LEU A O 1
ATOM 1046 N N . ASP A 1 132 ? -5.369 0.693 7.554 1.00 97.38 132 ASP A N 1
ATOM 1047 C CA . ASP A 1 132 ? -6.108 -0.344 8.282 1.00 97.38 132 ASP A CA 1
ATOM 1048 C C . ASP A 1 132 ? -5.982 -0.174 9.805 1.00 97.38 132 ASP A C 1
ATOM 1050 O O . ASP A 1 132 ? -6.986 -0.216 10.514 1.00 97.38 132 ASP A O 1
ATOM 1054 N N . GLN A 1 133 ? -4.784 0.154 10.304 1.00 95.88 133 GLN A N 1
ATOM 1055 C CA . GLN A 1 133 ? -4.571 0.457 11.726 1.00 95.88 133 GLN A CA 1
ATOM 1056 C C . GLN A 1 133 ? -5.371 1.679 12.202 1.00 95.88 133 GLN A C 1
ATOM 1058 O O . GLN A 1 133 ? -5.755 1.719 13.363 1.00 95.88 133 GLN A O 1
ATOM 1063 N N . GLN A 1 134 ? -5.669 2.647 11.325 1.00 95.69 134 GLN A N 1
ATOM 1064 C CA . GLN A 1 134 ? -6.491 3.816 11.677 1.00 95.69 134 GLN A CA 1
ATOM 1065 C C . GLN A 1 134 ? -7.996 3.504 11.753 1.00 95.69 134 GLN A C 1
ATOM 1067 O O . GLN A 1 134 ? -8.771 4.351 12.195 1.00 95.69 134 GLN A O 1
ATOM 1072 N N . LEU A 1 135 ? -8.437 2.329 11.286 1.00 93.19 135 LEU A N 1
ATOM 1073 C CA . LEU A 1 135 ? -9.832 1.893 11.417 1.00 93.19 135 LEU A CA 1
ATOM 1074 C C . LEU A 1 135 ? -10.139 1.324 12.806 1.00 93.19 135 LEU A C 1
ATOM 1076 O O . LEU A 1 135 ? -11.307 1.264 13.192 1.00 93.19 135 LEU A O 1
ATOM 1080 N N . THR A 1 136 ? -9.107 0.889 13.531 1.00 72.06 136 THR A N 1
ATOM 1081 C CA . THR A 1 136 ? -9.238 0.330 14.879 1.00 72.06 136 THR A CA 1
ATOM 1082 C C . THR A 1 136 ? -9.010 1.453 15.901 1.00 72.06 136 THR A C 1
ATOM 1084 O O . THR A 1 136 ? -7.994 2.136 15.788 1.00 72.06 136 THR A O 1
ATOM 1087 N N . PRO A 1 137 ? -9.939 1.694 16.847 1.00 51.50 137 PRO A N 1
ATOM 1088 C CA . PRO A 1 137 ? -9.778 2.699 17.904 1.00 51.50 137 PRO A CA 1
ATOM 1089 C C . PRO A 1 137 ? -8.596 2.443 18.843 1.00 51.50 137 PRO A C 1
ATOM 1091 O O . PRO A 1 137 ? -8.274 1.255 19.082 1.00 51.50 137 PRO A O 1
#

Foldseek 3Di:
DCVVDPGWADKDKDADDPVRQVVLCVLQVDRQPGIFIWTDPPFKIWGWDWFDFPHRTWTWIWMDGNLATQFIATPDDDDPPQCVCRDPVQRVQRHRWHADPSFTPDDRDDDVRNVRVSSRSRSVSSSVSSVVVSVPD

Sequence (137 aa):
MAQQFAAVPTPAMLWLDETQRQQAVALSKEDPGFRQRYWSDGTTSAWVLNVIGRDHPITLGISVKDGRIASLRVLIYRESRGWEVRHAFFTRQFDQAQLENGKLDRSIDGITGATLSVDALQRAARLALWLDQQLTP

Radius of gyration: 14.01 Å; chains: 1; bounding box: 36×31×38 Å